Protein AF-A0A3B0C350-F1 (afdb_monomer)

Secondary structure (DSSP, 8-state):
----HHHHHHHHHHHHHHHHHHHHHHHH--SHHHHHHHHHHHHHHHHHHHHHHHHHHHHHHHHHHH-TTGGGGGG--

Radius of gyration: 18.23 Å; Cα contacts (8 Å, |Δi|>4): 22; chains: 1; bounding box: 50×17×47 Å

Nearest PDB structures (foldseek):
  7abi-assembly1_4  TM=3.586E-01  e=5.684E+00  Homo sapiens
  6qx9-assembly1_A3  TM=3.586E-01  e=6.489E+00  Homo sapiens

Solvent-accessible surface area (backbone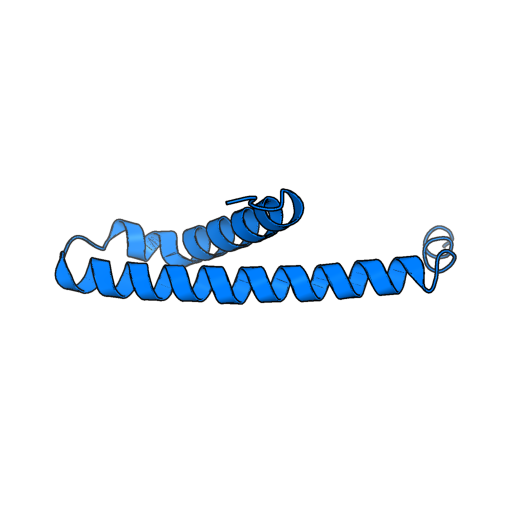 atoms only — not comparable to full-atom values): 4523 Å² total; per-residue (Å²): 132,90,74,58,70,79,54,52,60,35,45,51,54,18,44,52,52,50,49,62,77,38,46,72,58,65,75,65,57,79,51,75,73,62,38,54,57,48,51,53,52,50,55,52,52,23,51,56,43,19,55,48,49,47,52,52,48,56,49,52,52,50,52,48,72,74,41,73,69,70,76,70,68,84,78,76,132

Sequence (77 aa):
MDVNHENERFFELAIQTVLHNNKHRLALSSENGERDLFLQNMSREILEKAQTFKRITDTAIREMESNPDAWQWEGTR

Organism: NCBI:txid400777

pLDDT: mean 75.03, std 13.2, range [39.41, 89.19]

Foldseek 3Di:
DCPPVVLVVLLVVLLVVLCVVCVVVVVVPPDPVVVVVVVVVSVVSSVVSSVVVVVVVVVVVVVCVVCVPPVVPVPDD

Mean predicted aligned error: 10.92 Å

Structure (mmCIF, N/CA/C/O backbone):
data_AF-A0A3B0C350-F1
#
_entry.id   AF-A0A3B0C350-F1
#
loop_
_atom_site.group_PDB
_atom_site.id
_atom_site.type_symbol
_atom_site.label_atom_id
_atom_site.label_alt_id
_atom_site.label_comp_id
_atom_site.label_asym_id
_atom_site.label_entity_id
_atom_site.label_seq_id
_atom_site.pdbx_PDB_ins_code
_atom_site.Cartn_x
_atom_site.Cartn_y
_atom_site.Cartn_z
_atom_site.occupancy
_atom_site.B_iso_or_equiv
_atom_site.auth_seq_id
_atom_site.auth_comp_id
_atom_site.auth_asym_id
_atom_site.auth_atom_id
_atom_site.pdbx_PDB_model_num
ATOM 1 N N . MET A 1 1 ? -15.945 -12.143 -8.019 1.00 39.41 1 MET A N 1
ATOM 2 C CA . MET A 1 1 ? -14.993 -11.016 -8.063 1.00 39.41 1 MET A CA 1
ATOM 3 C C . MET A 1 1 ? -13.656 -11.627 -8.396 1.00 39.41 1 MET A C 1
ATOM 5 O O . MET A 1 1 ? -13.152 -12.384 -7.582 1.00 39.41 1 MET A O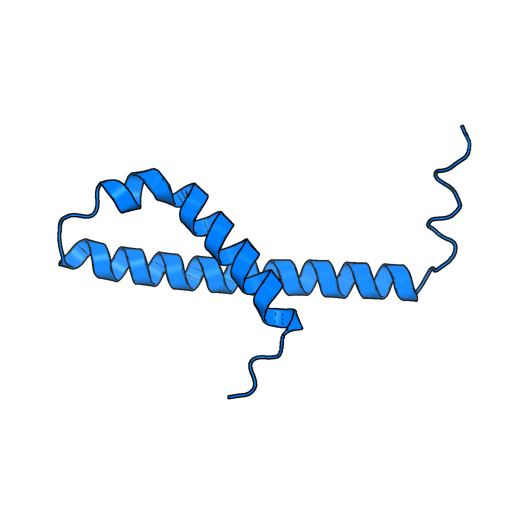 1
ATOM 9 N N . ASP A 1 2 ? -13.178 -11.404 -9.615 1.00 44.66 2 ASP A N 1
ATOM 10 C CA . ASP A 1 2 ? -11.911 -11.952 -10.095 1.00 44.66 2 ASP A CA 1
ATOM 11 C C . ASP A 1 2 ? -10.786 -11.080 -9.520 1.00 44.66 2 ASP A C 1
ATOM 13 O O . ASP A 1 2 ? -10.519 -9.975 -10.001 1.00 44.66 2 ASP A O 1
ATOM 17 N N . VAL A 1 3 ? -10.236 -11.489 -8.376 1.00 50.62 3 VAL A N 1
ATOM 18 C CA . VAL A 1 3 ? -9.090 -10.806 -7.772 1.00 50.62 3 VAL A CA 1
ATOM 19 C C . VAL A 1 3 ? -7.877 -11.270 -8.563 1.00 50.62 3 VAL A C 1
ATOM 21 O O . VAL A 1 3 ? -7.361 -12.357 -8.355 1.00 50.62 3 VAL A O 1
ATOM 24 N N . ASN A 1 4 ? -7.491 -10.458 -9.543 1.00 59.06 4 ASN A N 1
ATOM 25 C CA . ASN A 1 4 ? -6.352 -10.695 -10.422 1.00 59.06 4 ASN A CA 1
ATOM 26 C C . ASN A 1 4 ? -5.115 -11.090 -9.581 1.00 59.06 4 ASN A C 1
ATOM 28 O O . ASN A 1 4 ? -4.651 -10.261 -8.793 1.00 59.06 4 ASN A O 1
ATOM 32 N N . HIS A 1 5 ? -4.609 -12.324 -9.714 1.00 61.25 5 HIS A N 1
ATOM 33 C CA . HIS A 1 5 ? -3.547 -12.896 -8.861 1.00 61.25 5 HIS A CA 1
ATOM 34 C C . HIS A 1 5 ? -2.283 -12.021 -8.769 1.00 61.25 5 HIS A C 1
ATOM 36 O O . HIS A 1 5 ? -1.587 -12.023 -7.756 1.00 61.25 5 HIS A O 1
ATOM 42 N N . GLU A 1 6 ? -2.000 -11.206 -9.786 1.00 62.91 6 GLU A N 1
ATOM 43 C CA . GLU A 1 6 ? -0.885 -10.250 -9.771 1.00 62.91 6 GLU A CA 1
ATOM 44 C C . GLU A 1 6 ? -1.035 -9.169 -8.691 1.00 62.91 6 GLU A C 1
ATOM 46 O O . GLU A 1 6 ? -0.051 -8.734 -8.095 1.00 62.91 6 GLU A O 1
ATOM 51 N N . ASN A 1 7 ? -2.268 -8.761 -8.382 1.00 66.19 7 ASN A N 1
ATOM 52 C CA . ASN A 1 7 ? -2.527 -7.772 -7.342 1.00 66.19 7 ASN A CA 1
ATOM 53 C C . ASN A 1 7 ? -2.361 -8.355 -5.931 1.00 66.19 7 ASN A C 1
ATOM 55 O O . ASN A 1 7 ? -2.044 -7.607 -5.005 1.00 66.19 7 ASN A O 1
ATOM 59 N N . GLU A 1 8 ? -2.555 -9.666 -5.752 1.00 76.06 8 GLU A N 1
ATOM 60 C CA . GLU A 1 8 ? -2.506 -10.317 -4.435 1.00 76.06 8 GLU A CA 1
ATOM 61 C C . GLU A 1 8 ? -1.134 -10.166 -3.780 1.00 76.06 8 GLU A C 1
ATOM 63 O O . GLU A 1 8 ? -1.059 -9.839 -2.598 1.00 76.06 8 GLU A O 1
ATOM 68 N N . ARG A 1 9 ? -0.049 -10.277 -4.557 1.00 78.44 9 ARG A N 1
ATOM 69 C CA . ARG A 1 9 ? 1.320 -10.121 -4.042 1.00 78.44 9 ARG A CA 1
ATOM 70 C C . ARG A 1 9 ? 1.608 -8.697 -3.553 1.00 78.44 9 ARG A C 1
ATOM 72 O O . ARG A 1 9 ? 2.286 -8.514 -2.542 1.00 78.44 9 ARG A O 1
ATOM 79 N N . PHE A 1 10 ? 1.090 -7.676 -4.239 1.00 80.50 10 PHE A N 1
ATOM 80 C CA . PHE A 1 10 ? 1.259 -6.281 -3.811 1.00 80.50 10 PHE A CA 1
ATOM 81 C C . PHE A 1 10 ? 0.428 -5.962 -2.575 1.00 80.50 10 PHE A C 1
ATOM 83 O O . PHE A 1 10 ? 0.899 -5.253 -1.682 1.00 80.50 10 PHE A O 1
ATOM 90 N N . PHE A 1 11 ? -0.789 -6.506 -2.505 1.00 77.94 11 PHE A N 1
ATOM 91 C CA . PHE A 1 11 ? -1.611 -6.403 -1.309 1.00 77.94 11 PHE A CA 1
ATOM 92 C C . PHE A 1 11 ? -0.957 -7.111 -0.127 1.00 77.94 11 PHE A C 1
ATOM 94 O O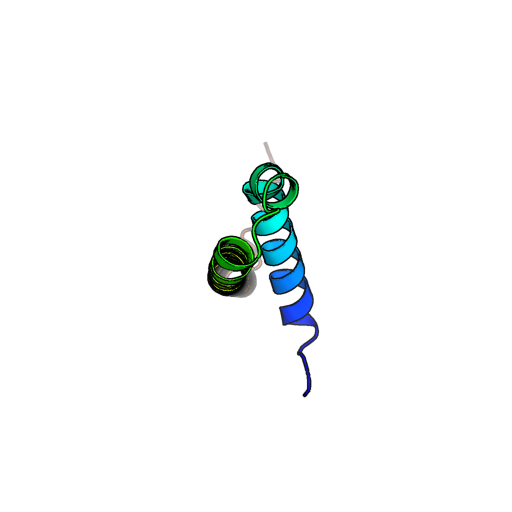 . PHE A 1 11 ? -0.882 -6.519 0.945 1.00 77.94 11 PHE A O 1
ATOM 101 N N . GLU A 1 12 ? -0.412 -8.312 -0.315 1.00 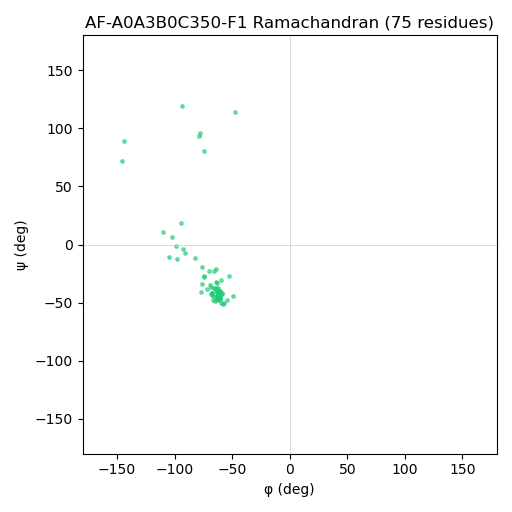83.38 12 GLU A N 1
ATOM 102 C CA . GLU A 1 12 ? 0.301 -9.043 0.732 1.00 83.38 12 GLU A CA 1
ATOM 103 C C . GLU A 1 12 ? 1.475 -8.224 1.291 1.00 83.38 12 GLU A C 1
ATOM 105 O O . GLU A 1 12 ? 1.559 -8.012 2.503 1.00 83.38 12 GLU A O 1
ATOM 110 N N . LEU A 1 13 ? 2.333 -7.681 0.421 1.00 83.38 13 LEU A N 1
ATOM 111 C CA . LEU A 1 13 ? 3.492 -6.886 0.839 1.00 83.38 13 LEU A CA 1
ATOM 112 C C . LEU A 1 13 ? 3.078 -5.601 1.578 1.00 83.38 13 LEU A C 1
ATOM 114 O O . LEU A 1 13 ? 3.682 -5.220 2.587 1.00 83.38 13 LEU A O 1
ATOM 118 N N . ALA A 1 14 ? 2.028 -4.931 1.098 1.00 81.69 14 ALA A N 1
ATOM 119 C CA . ALA A 1 14 ? 1.484 -3.739 1.737 1.00 81.69 14 ALA A CA 1
ATOM 120 C C . ALA A 1 14 ? 0.884 -4.055 3.116 1.00 81.69 14 ALA A C 1
ATOM 122 O O . ALA A 1 14 ? 1.183 -3.353 4.084 1.00 81.69 14 ALA A O 1
ATOM 123 N N . ILE A 1 15 ? 0.107 -5.139 3.226 1.00 84.56 15 ILE A N 1
ATOM 124 C CA . ILE A 1 15 ? -0.463 -5.624 4.490 1.00 84.56 15 ILE A CA 1
ATOM 125 C C . ILE A 1 15 ? 0.658 -5.920 5.488 1.00 84.56 15 ILE A C 1
ATOM 127 O O . ILE A 1 15 ? 0.638 -5.396 6.601 1.00 84.56 15 ILE A O 1
ATOM 131 N N . GLN A 1 16 ? 1.667 -6.698 5.088 1.00 85.31 16 GLN A N 1
ATOM 132 C CA . GLN A 1 16 ? 2.800 -7.047 5.949 1.00 85.31 16 GLN A CA 1
ATOM 133 C C . GLN A 1 16 ? 3.557 -5.805 6.433 1.00 85.31 16 GLN A C 1
ATOM 135 O O . GLN A 1 16 ? 3.878 -5.704 7.617 1.00 85.31 16 GLN A O 1
ATOM 140 N N . THR A 1 17 ? 3.783 -4.828 5.550 1.00 84.81 17 THR A N 1
ATOM 141 C CA . THR A 1 17 ? 4.475 -3.576 5.893 1.00 84.81 17 THR A CA 1
ATOM 142 C C . THR A 1 17 ? 3.699 -2.771 6.936 1.00 84.81 17 THR A C 1
ATOM 144 O O . THR A 1 17 ? 4.267 -2.330 7.936 1.00 84.81 17 THR A O 1
ATOM 147 N N . VAL A 1 18 ? 2.390 -2.590 6.738 1.00 86.81 18 VAL A N 1
ATOM 148 C CA . VAL A 1 18 ? 1.561 -1.819 7.676 1.00 86.81 18 VAL A CA 1
ATOM 149 C C . VAL A 1 18 ? 1.430 -2.541 9.014 1.00 86.81 18 VAL A C 1
ATOM 151 O O . VAL A 1 18 ? 1.554 -1.896 10.056 1.00 86.81 18 VAL A O 1
ATOM 154 N N . LEU A 1 19 ? 1.243 -3.866 9.011 1.00 83.50 19 LEU A N 1
ATOM 155 C CA . LEU A 1 19 ? 1.208 -4.674 10.234 1.00 83.50 19 LEU A CA 1
ATOM 156 C C . LEU A 1 19 ? 2.525 -4.584 11.007 1.00 83.50 19 LEU A C 1
ATOM 158 O O . LEU A 1 19 ? 2.503 -4.419 12.226 1.00 83.50 19 LEU A O 1
ATOM 162 N N . HIS A 1 20 ? 3.662 -4.661 10.312 1.00 83.69 20 HIS A N 1
ATOM 163 C CA . HIS A 1 20 ? 4.977 -4.539 10.930 1.00 83.69 20 HIS A CA 1
ATOM 164 C C . HIS A 1 20 ? 5.142 -3.179 11.619 1.00 83.69 20 HIS A C 1
ATOM 166 O O . HIS A 1 20 ? 5.448 -3.125 12.810 1.00 83.69 20 HIS A O 1
ATOM 172 N N . ASN A 1 21 ? 4.845 -2.090 10.905 1.00 83.88 21 ASN A N 1
ATOM 173 C CA . ASN A 1 21 ? 4.981 -0.726 11.423 1.00 83.88 21 ASN A CA 1
ATOM 174 C C . ASN A 1 21 ? 4.046 -0.441 12.604 1.00 83.88 21 ASN A C 1
ATOM 176 O O . ASN A 1 21 ? 4.383 0.320 13.509 1.00 83.88 21 ASN A O 1
ATOM 180 N N . ASN A 1 22 ? 2.869 -1.065 12.611 1.00 80.44 22 ASN A N 1
ATOM 181 C CA . ASN A 1 22 ? 1.836 -0.818 13.610 1.00 80.44 22 ASN A CA 1
ATOM 182 C C . ASN A 1 22 ? 1.753 -1.905 14.697 1.00 80.44 22 ASN A C 1
ATOM 184 O O . ASN A 1 22 ? 0.873 -1.837 15.559 1.00 80.44 22 ASN A O 1
ATOM 188 N N . LYS A 1 23 ? 2.681 -2.873 14.721 1.00 80.56 23 LYS A N 1
ATOM 189 C CA . LYS A 1 23 ? 2.681 -4.035 15.631 1.00 80.56 23 LYS A CA 1
ATOM 190 C C . LYS A 1 23 ? 2.476 -3.660 17.102 1.00 80.56 23 LYS A C 1
ATOM 192 O O . LYS A 1 23 ? 1.693 -4.298 17.802 1.00 80.56 23 LYS A O 1
ATOM 197 N N . HIS A 1 24 ? 3.155 -2.616 17.574 1.00 79.50 24 HIS A N 1
ATOM 198 C CA . HIS A 1 24 ? 3.053 -2.165 18.966 1.00 79.50 24 HIS A CA 1
ATOM 199 C C . HIS A 1 24 ? 1.682 -1.562 19.296 1.00 79.50 24 HIS A C 1
ATOM 201 O O . HIS A 1 24 ? 1.156 -1.781 20.381 1.00 79.50 24 HIS A O 1
ATOM 207 N N . ARG A 1 25 ? 1.074 -0.845 18.347 1.00 75.19 25 ARG A N 1
ATOM 208 C CA . ARG A 1 25 ? -0.239 -0.203 18.517 1.00 75.19 25 ARG A CA 1
ATOM 209 C C . ARG A 1 25 ? -1.385 -1.210 18.425 1.00 75.19 25 ARG A C 1
ATOM 211 O O . ARG A 1 25 ? -2.363 -1.091 19.157 1.00 75.19 25 ARG A O 1
ATOM 218 N N . LEU A 1 26 ? -1.221 -2.236 17.587 1.00 72.25 26 LEU A N 1
ATOM 219 C CA . LEU A 1 26 ? -2.115 -3.396 17.518 1.00 72.25 26 LEU A CA 1
ATOM 220 C C . LEU A 1 26 ? -2.160 -4.159 18.847 1.00 72.25 26 LEU A C 1
ATOM 222 O O . LEU A 1 26 ? -3.234 -4.567 19.271 1.00 72.25 26 LEU A O 1
ATOM 226 N N . ALA A 1 27 ? -1.013 -4.315 19.515 1.00 71.38 27 ALA A N 1
ATOM 227 C CA . ALA A 1 27 ? -0.929 -5.005 20.802 1.00 71.38 27 ALA A CA 1
ATOM 228 C C . ALA A 1 27 ? -1.578 -4.228 21.965 1.00 71.38 27 ALA A C 1
ATOM 230 O O . ALA A 1 27 ? -1.943 -4.835 22.967 1.00 71.38 27 ALA A O 1
ATOM 231 N N . LEU A 1 28 ? -1.715 -2.904 21.837 1.00 70.50 28 LEU A N 1
ATOM 232 C CA . LEU A 1 28 ? -2.210 -2.010 22.891 1.00 70.50 28 LEU A CA 1
ATOM 233 C C . LEU A 1 28 ? -3.657 -1.531 22.669 1.00 70.50 28 LEU A C 1
ATOM 235 O O . LEU A 1 28 ? -4.249 -0.956 23.578 1.00 70.50 28 LEU A O 1
ATOM 239 N N . SER A 1 29 ? -4.247 -1.771 21.492 1.00 65.44 29 SER A N 1
ATOM 240 C CA . SER A 1 29 ? -5.625 -1.365 21.171 1.00 65.44 29 SER A CA 1
ATOM 241 C C . SER A 1 29 ? -6.658 -2.256 21.874 1.00 65.44 29 SER A C 1
ATOM 243 O O . SER A 1 29 ? -7.199 -3.184 21.273 1.00 65.44 29 SER A O 1
ATOM 245 N N . SER A 1 30 ? -6.928 -1.980 23.154 1.00 59.62 30 SER A N 1
ATOM 246 C CA . SER A 1 30 ? -7.979 -2.651 23.938 1.00 59.62 30 SER A CA 1
ATOM 247 C C . SER A 1 30 ? -9.295 -1.862 24.021 1.00 59.62 30 SER A C 1
ATOM 249 O O . SER A 1 30 ? -10.301 -2.432 24.442 1.00 59.62 30 SER A O 1
ATOM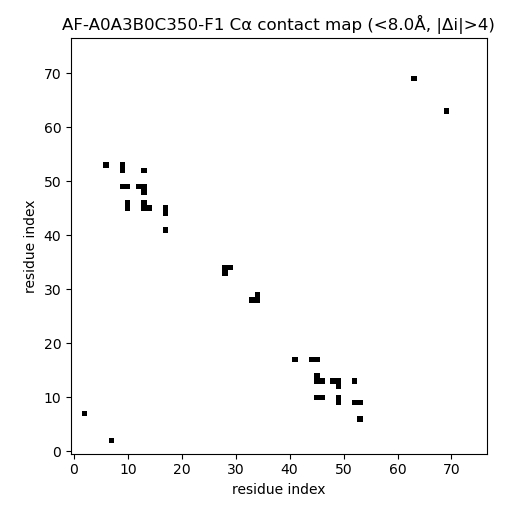 251 N N . GLU A 1 31 ? -9.327 -0.583 23.630 1.00 65.81 31 GLU A N 1
ATOM 252 C CA . GLU A 1 31 ? -10.548 0.234 23.679 1.00 65.81 31 GLU A CA 1
ATOM 253 C C . GLU A 1 31 ? -11.299 0.194 22.340 1.00 65.81 31 GLU A C 1
ATOM 255 O O . GLU A 1 31 ? -10.774 0.572 21.292 1.00 65.81 31 GLU A O 1
ATOM 260 N N . ASN A 1 32 ? -12.545 -0.290 22.372 1.00 62.47 32 ASN A N 1
ATOM 261 C CA . ASN A 1 32 ? -13.312 -0.637 21.169 1.00 62.47 32 ASN A CA 1
ATOM 262 C C . ASN A 1 32 ? -13.544 0.544 20.203 1.00 62.47 32 ASN A C 1
ATOM 264 O O . ASN A 1 32 ? -13.599 0.319 19.000 1.00 62.47 32 ASN A O 1
ATOM 268 N N . GLY A 1 33 ? -13.641 1.787 20.690 1.00 66.62 33 GLY A N 1
ATOM 269 C CA . GLY A 1 33 ? -13.873 2.963 19.835 1.00 66.62 33 GLY A CA 1
ATOM 270 C C . GLY A 1 33 ? -12.631 3.439 19.072 1.00 66.62 33 GLY A C 1
ATOM 271 O O . GLY A 1 33 ? -12.708 3.763 17.888 1.00 66.62 33 GLY A O 1
ATOM 272 N N . GLU A 1 34 ? -11.465 3.443 19.721 1.00 68.75 34 GLU A N 1
ATOM 273 C CA . GLU A 1 34 ? -10.201 3.830 19.077 1.00 68.75 34 GLU A CA 1
ATOM 274 C C . GLU A 1 34 ? -9.689 2.744 18.126 1.00 68.75 34 GLU A C 1
ATOM 276 O O . GLU A 1 34 ? -9.038 3.040 17.120 1.00 68.75 34 GLU A O 1
ATOM 281 N N . ARG A 1 35 ? -10.040 1.484 18.409 1.00 74.88 35 ARG A N 1
ATOM 282 C CA . ARG A 1 35 ? -9.675 0.327 17.593 1.00 74.88 35 ARG A CA 1
ATOM 283 C C . ARG A 1 35 ? -10.260 0.395 16.183 1.00 74.88 35 ARG A C 1
ATOM 285 O O . ARG A 1 35 ? -9.528 0.143 15.230 1.00 74.88 35 ARG A O 1
ATOM 292 N N . ASP A 1 36 ? -11.528 0.765 16.027 1.00 76.81 36 ASP A N 1
ATOM 293 C CA . ASP A 1 36 ? -12.172 0.816 14.706 1.00 76.81 36 ASP A CA 1
ATOM 294 C C . ASP A 1 36 ? -11.583 1.921 13.823 1.00 76.81 36 ASP A C 1
ATOM 296 O O . ASP A 1 36 ? -11.267 1.688 12.654 1.00 76.81 36 ASP A O 1
ATOM 300 N N . LEU A 1 37 ? -11.350 3.109 14.392 1.00 81.12 37 LEU A N 1
ATOM 301 C CA . LEU A 1 37 ? -10.694 4.210 13.684 1.00 81.12 37 LEU A CA 1
ATOM 302 C C . LEU A 1 37 ? -9.254 3.842 13.297 1.00 81.12 37 LEU A C 1
ATOM 304 O O . LEU A 1 37 ? -8.800 4.132 12.189 1.00 81.12 37 LEU A O 1
ATOM 308 N N . PHE A 1 38 ? -8.532 3.171 14.193 1.00 82.12 38 PHE A N 1
ATOM 309 C CA . PHE A 1 38 ? -7.184 2.686 13.924 1.00 82.12 38 PHE A CA 1
ATOM 310 C C . PHE A 1 38 ? -7.155 1.648 12.793 1.00 82.12 38 PHE A C 1
ATOM 312 O O . PHE A 1 38 ? -6.336 1.769 11.881 1.00 82.12 38 PHE A O 1
ATOM 319 N N . LEU A 1 39 ? -8.081 0.685 12.789 1.00 82.25 39 LEU A N 1
ATOM 320 C CA . LEU A 1 39 ? -8.207 -0.307 11.718 1.00 82.25 39 LEU A CA 1
ATOM 321 C C . LEU A 1 39 ? -8.589 0.336 10.376 1.00 82.25 39 LEU A C 1
ATOM 323 O O . LEU A 1 39 ? -8.045 -0.054 9.343 1.00 82.25 39 LEU A O 1
ATOM 327 N N . GLN A 1 40 ? -9.464 1.348 10.372 1.00 84.19 40 GLN A N 1
ATOM 328 C CA . GLN A 1 40 ? -9.786 2.122 9.165 1.00 84.19 40 GLN A CA 1
ATOM 329 C C . GLN A 1 40 ? -8.584 2.913 8.630 1.00 84.19 40 GLN A C 1
ATOM 331 O O . GLN A 1 40 ? -8.384 3.005 7.418 1.00 84.19 40 GLN A O 1
ATOM 336 N N . ASN A 1 41 ? -7.765 3.480 9.514 1.00 86.56 41 ASN A N 1
ATOM 337 C CA . ASN A 1 41 ? -6.547 4.176 9.104 1.00 86.56 41 ASN A CA 1
ATOM 338 C C . ASN A 1 41 ? -5.518 3.196 8.530 1.00 86.56 41 ASN A C 1
ATOM 340 O O . ASN A 1 41 ? -4.927 3.466 7.487 1.00 86.56 41 ASN A O 1
ATOM 344 N N . MET A 1 42 ? -5.363 2.027 9.155 1.00 86.56 42 MET A N 1
ATOM 345 C CA . MET A 1 42 ? -4.510 0.959 8.639 1.00 86.56 42 MET A CA 1
ATOM 346 C C . MET A 1 42 ? -4.965 0.454 7.268 1.00 86.56 42 MET A C 1
ATOM 348 O O . MET A 1 42 ? -4.130 0.267 6.388 1.00 86.56 42 MET A O 1
ATOM 352 N N . SER A 1 43 ? -6.267 0.239 7.056 1.00 85.50 43 SER A N 1
ATOM 353 C CA . SER A 1 43 ? -6.771 -0.244 5.764 1.00 85.50 43 SER A CA 1
ATOM 354 C C . SER A 1 43 ? -6.519 0.762 4.638 1.00 85.50 43 SER A C 1
ATOM 356 O O . SER A 1 43 ? -6.138 0.367 3.534 1.00 85.50 43 SER A O 1
ATOM 358 N N . ARG A 1 44 ? -6.639 2.063 4.930 1.00 88.56 44 ARG A N 1
ATOM 359 C CA . ARG A 1 44 ? -6.261 3.137 4.004 1.00 88.56 44 ARG A CA 1
ATOM 360 C C . ARG A 1 44 ? -4.767 3.116 3.688 1.00 88.56 44 ARG A C 1
ATOM 362 O O . ARG A 1 44 ? -4.400 3.155 2.518 1.00 88.56 44 ARG A O 1
ATOM 369 N N . GLU A 1 45 ? -3.921 2.991 4.710 1.00 88.75 45 GLU A N 1
ATOM 370 C CA . GLU A 1 45 ? -2.465 2.936 4.537 1.00 88.75 45 GLU A CA 1
ATOM 371 C C . GLU A 1 45 ? -2.038 1.727 3.684 1.00 88.75 45 GLU A C 1
ATOM 373 O O . GLU A 1 45 ? -1.172 1.842 2.814 1.00 88.75 45 GLU A O 1
ATOM 378 N N . ILE A 1 46 ? -2.682 0.571 3.880 1.00 89.06 46 ILE A N 1
ATOM 379 C CA . ILE A 1 46 ? -2.454 -0.634 3.071 1.00 89.06 46 ILE A CA 1
ATOM 380 C C . ILE A 1 46 ? -2.792 -0.363 1.603 1.00 89.06 46 ILE A C 1
ATOM 382 O O . ILE A 1 46 ? -2.002 -0.701 0.721 1.00 89.06 46 ILE A O 1
ATOM 386 N N . LEU A 1 47 ? -3.939 0.267 1.330 1.00 87.00 47 LEU A N 1
ATOM 387 C CA . LEU A 1 47 ? -4.361 0.571 -0.035 1.00 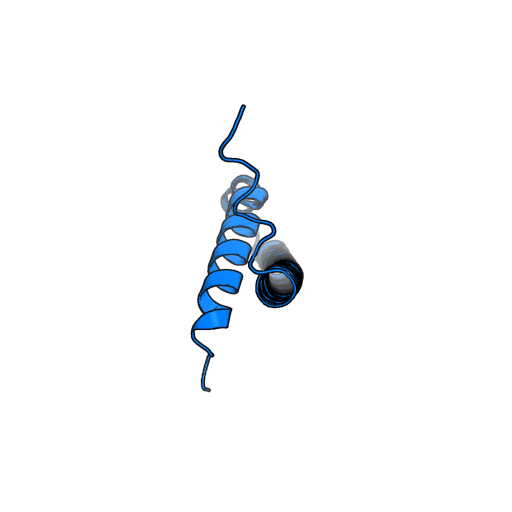87.00 47 LEU A CA 1
ATOM 388 C C . LEU A 1 47 ? -3.379 1.521 -0.737 1.00 87.00 47 LEU A C 1
ATOM 390 O O . LEU A 1 47 ? -2.975 1.259 -1.870 1.00 87.00 47 LEU A O 1
ATOM 394 N N . GLU A 1 48 ? -2.958 2.591 -0.061 1.00 87.75 48 GLU A N 1
ATOM 395 C CA . GLU A 1 48 ? -2.003 3.567 -0.600 1.00 87.75 48 GLU A CA 1
ATOM 396 C C . GLU A 1 48 ? -0.639 2.927 -0.908 1.00 87.75 48 GLU A C 1
ATOM 398 O O . GLU A 1 48 ? -0.056 3.154 -1.977 1.00 87.75 48 GLU A O 1
ATOM 403 N N . LYS A 1 49 ? -0.139 2.068 -0.010 1.00 87.19 49 LYS A N 1
ATOM 404 C CA . LYS A 1 49 ? 1.119 1.339 -0.230 1.00 87.19 49 LYS A CA 1
ATOM 405 C C . LYS A 1 49 ? 1.004 0.319 -1.358 1.00 87.19 49 LYS A C 1
ATOM 407 O O . LYS A 1 49 ? 1.904 0.258 -2.191 1.00 87.19 49 LYS A O 1
ATOM 412 N N . ALA A 1 50 ? -0.099 -0.425 -1.446 1.00 86.75 50 ALA A N 1
ATOM 413 C CA . ALA A 1 50 ? -0.325 -1.382 -2.531 1.00 86.75 50 ALA A CA 1
ATOM 414 C C . ALA A 1 50 ? -0.348 -0.688 -3.904 1.00 86.75 50 ALA A C 1
ATOM 416 O O . ALA A 1 50 ? 0.306 -1.142 -4.842 1.00 86.75 50 ALA A O 1
ATOM 417 N N . GLN A 1 51 ? -1.030 0.459 -4.013 1.00 86.81 51 GLN A N 1
ATOM 418 C CA . GLN A 1 51 ? -1.039 1.270 -5.236 1.00 86.81 51 GLN A CA 1
ATOM 419 C C . GLN A 1 51 ? 0.355 1.796 -5.596 1.00 86.81 51 GLN A C 1
ATOM 421 O O . GLN A 1 51 ? 0.711 1.855 -6.774 1.00 86.81 51 GLN A O 1
ATOM 426 N N . THR A 1 52 ? 1.146 2.167 -4.589 1.00 88.62 52 THR A N 1
ATOM 427 C CA . THR A 1 52 ? 2.527 2.622 -4.781 1.00 88.62 52 THR A CA 1
ATOM 428 C C . THR A 1 52 ? 3.416 1.490 -5.286 1.00 88.62 52 THR A C 1
ATOM 430 O O . THR A 1 52 ? 4.117 1.679 -6.277 1.00 88.62 52 THR A O 1
ATOM 433 N N . PHE A 1 53 ? 3.350 0.304 -4.673 1.00 85.69 53 PHE A N 1
ATOM 434 C CA . PHE A 1 53 ? 4.111 -0.860 -5.129 1.00 85.69 53 PHE A CA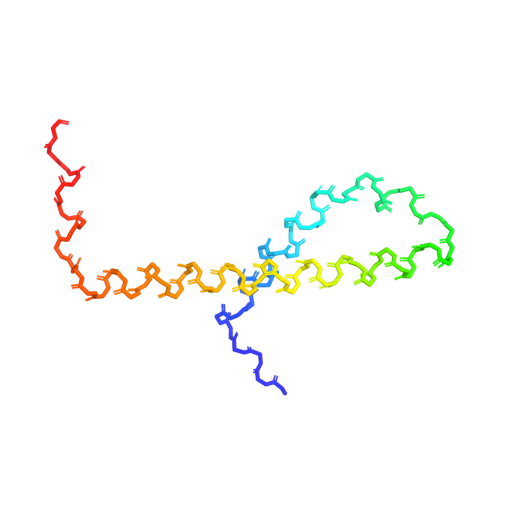 1
ATOM 435 C C . PHE A 1 53 ? 3.737 -1.264 -6.545 1.00 85.69 53 PHE A C 1
ATOM 437 O O . PHE A 1 53 ? 4.632 -1.419 -7.369 1.00 85.69 53 PHE A O 1
ATOM 444 N N . LYS A 1 54 ? 2.438 -1.321 -6.858 1.0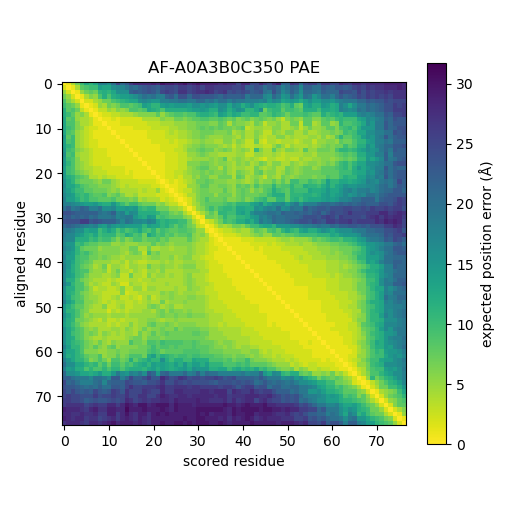0 86.56 54 LYS A N 1
ATOM 445 C CA . LYS A 1 54 ? 1.982 -1.588 -8.220 1.00 86.56 54 LYS A CA 1
ATOM 446 C C . LYS A 1 54 ? 2.604 -0.605 -9.213 1.00 86.56 54 LYS A C 1
ATOM 448 O O . LYS A 1 54 ? 3.157 -1.023 -10.216 1.00 86.56 54 LYS A O 1
ATOM 453 N N . ARG A 1 55 ? 2.581 0.699 -8.912 1.00 89.19 55 ARG A N 1
ATOM 454 C CA . ARG A 1 55 ? 3.159 1.723 -9.794 1.00 89.19 55 ARG A CA 1
ATOM 455 C C . ARG A 1 55 ? 4.663 1.541 -9.991 1.00 89.19 55 ARG A C 1
ATOM 457 O O . ARG A 1 55 ? 5.133 1.657 -11.113 1.00 89.19 55 ARG A O 1
ATOM 464 N N . ILE A 1 56 ? 5.407 1.277 -8.917 1.00 86.62 56 ILE A N 1
ATOM 465 C CA . ILE A 1 56 ? 6.855 1.038 -8.992 1.00 86.62 56 ILE A CA 1
ATOM 466 C C . ILE A 1 56 ? 7.137 -0.196 -9.852 1.00 86.62 56 ILE A C 1
ATOM 468 O O . ILE A 1 56 ? 8.005 -0.146 -10.717 1.00 86.62 56 ILE A O 1
ATOM 472 N N . THR A 1 57 ? 6.393 -1.283 -9.646 1.00 85.62 57 THR A N 1
ATOM 473 C CA . THR A 1 57 ? 6.570 -2.516 -10.414 1.00 85.62 57 THR A CA 1
ATOM 474 C C . THR A 1 57 ? 6.164 -2.350 -11.875 1.00 85.62 57 THR A C 1
ATOM 476 O O . THR A 1 57 ? 6.922 -2.765 -12.742 1.00 85.62 57 THR A O 1
ATOM 479 N N . ASP A 1 58 ? 5.051 -1.675 -12.165 1.00 87.31 58 ASP A N 1
ATOM 480 C CA . ASP A 1 58 ? 4.632 -1.348 -13.533 1.00 87.31 58 ASP A CA 1
ATOM 481 C C . ASP A 1 58 ? 5.710 -0.517 -14.252 1.00 87.31 58 ASP A C 1
ATOM 483 O O . ASP A 1 58 ? 6.008 -0.762 -15.421 1.00 87.31 58 ASP A O 1
ATOM 487 N N . THR A 1 59 ? 6.322 0.454 -13.562 1.00 88.75 59 THR A N 1
ATOM 488 C CA . THR A 1 59 ? 7.439 1.240 -14.109 1.00 88.75 59 THR A CA 1
ATOM 489 C C . THR A 1 59 ? 8.666 0.368 -14.360 1.00 88.75 59 THR A C 1
ATOM 491 O O . THR A 1 59 ? 9.211 0.411 -15.457 1.00 88.75 59 THR A O 1
ATOM 494 N N . ALA A 1 60 ? 9.069 -0.456 -13.390 1.00 84.44 60 ALA A N 1
ATOM 495 C CA . ALA A 1 60 ? 10.230 -1.334 -13.526 1.00 84.44 60 ALA A CA 1
ATOM 496 C C . ALA A 1 60 ? 10.060 -2.340 -14.678 1.00 84.44 60 ALA A C 1
ATOM 498 O O . ALA A 1 60 ? 10.984 -2.529 -15.463 1.00 84.44 60 ALA A O 1
ATOM 499 N N . ILE A 1 61 ? 8.870 -2.933 -14.830 1.00 85.69 61 ILE A N 1
ATOM 500 C CA . ILE A 1 61 ? 8.551 -3.838 -15.944 1.00 85.69 61 ILE A CA 1
ATOM 501 C C . ILE A 1 61 ? 8.680 -3.102 -17.280 1.00 85.69 61 ILE A C 1
ATOM 503 O O . ILE A 1 61 ? 9.363 -3.589 -18.176 1.00 85.69 61 ILE A O 1
ATOM 507 N N . ARG A 1 62 ? 8.098 -1.902 -17.407 1.00 85.25 62 ARG A N 1
ATOM 508 C CA . ARG A 1 62 ? 8.208 -1.103 -18.640 1.00 85.25 62 ARG A CA 1
ATOM 509 C C . ARG A 1 62 ? 9.651 -0.747 -18.974 1.00 85.25 62 ARG A C 1
ATOM 511 O O . ARG A 1 62 ? 10.031 -0.796 -20.139 1.00 85.25 62 ARG A O 1
ATOM 518 N N . GLU A 1 63 ? 10.450 -0.386 -17.974 1.00 83.06 63 GLU A N 1
ATOM 519 C CA . GLU A 1 63 ? 11.872 -0.093 -18.166 1.00 83.06 63 GLU A CA 1
ATOM 520 C C . GLU A 1 63 ? 12.633 -1.338 -18.646 1.00 83.06 63 GLU A C 1
ATOM 522 O O . GLU A 1 63 ? 13.376 -1.247 -19.624 1.00 83.06 63 GLU A O 1
ATOM 527 N N . MET A 1 64 ? 12.374 -2.507 -18.048 1.00 76.62 64 MET A N 1
ATOM 528 C CA . MET A 1 64 ? 12.948 -3.791 -18.473 1.00 76.62 64 MET A CA 1
ATOM 529 C C . MET A 1 64 ? 12.554 -4.172 -19.907 1.00 76.62 64 MET A C 1
ATOM 531 O O . MET A 1 64 ? 13.402 -4.620 -20.674 1.00 76.62 64 MET A O 1
ATOM 535 N N . GLU A 1 65 ? 11.292 -3.972 -20.289 1.00 81.81 65 GLU A N 1
ATOM 536 C CA . GLU A 1 65 ? 10.801 -4.246 -21.646 1.00 81.81 65 GLU A CA 1
ATOM 537 C C . GLU A 1 65 ? 11.363 -3.260 -22.680 1.00 81.81 65 GLU A C 1
ATOM 539 O O . GLU A 1 65 ? 11.627 -3.635 -23.822 1.00 81.81 65 GLU A O 1
ATOM 544 N N . SER A 1 66 ? 11.568 -1.999 -22.288 1.00 78.88 66 SER A N 1
ATOM 545 C CA . SER A 1 66 ? 12.087 -0.946 -23.169 1.00 78.88 66 SER A CA 1
ATOM 546 C C . SER A 1 66 ? 13.595 -1.030 -23.421 1.00 78.88 66 SER A C 1
ATOM 548 O O . SER A 1 66 ? 14.076 -0.446 -24.393 1.00 78.88 66 SER A O 1
ATOM 550 N N . ASN A 1 67 ? 14.344 -1.735 -22.566 1.00 64.12 67 ASN A N 1
ATOM 551 C CA . ASN A 1 67 ? 15.798 -1.834 -22.667 1.00 64.12 67 ASN A CA 1
ATOM 552 C C . ASN A 1 67 ? 16.318 -3.221 -22.222 1.00 64.12 67 ASN A C 1
ATOM 554 O O . ASN A 1 67 ? 16.929 -3.347 -21.156 1.00 64.12 67 ASN A O 1
ATOM 558 N N . PRO A 1 68 ? 16.094 -4.277 -23.030 1.00 60.12 68 PRO A N 1
ATOM 559 C CA . PRO A 1 68 ? 16.456 -5.653 -22.671 1.00 60.12 68 PRO A CA 1
ATOM 560 C C . PRO A 1 68 ? 17.972 -5.876 -22.497 1.00 60.12 68 PRO A C 1
ATOM 562 O O . PRO A 1 68 ? 18.372 -6.800 -21.790 1.00 60.12 68 PRO A O 1
ATOM 565 N N . ASP A 1 69 ? 18.815 -5.006 -23.068 1.00 59.56 69 ASP A N 1
ATOM 566 C CA . ASP A 1 69 ? 20.283 -5.090 -22.999 1.00 59.56 69 ASP A CA 1
ATOM 567 C C . ASP A 1 69 ? 20.903 -4.325 -21.810 1.00 59.56 69 ASP A C 1
ATOM 569 O O . ASP A 1 69 ? 22.100 -4.457 -21.541 1.00 59.56 69 ASP A O 1
ATOM 573 N N . ALA A 1 70 ? 20.119 -3.543 -21.053 1.00 56.81 70 ALA A N 1
ATOM 574 C CA . ALA A 1 70 ? 20.638 -2.744 -19.933 1.00 56.81 70 ALA A CA 1
ATOM 575 C C . ALA A 1 70 ? 21.172 -3.597 -18.768 1.00 56.81 70 ALA A C 1
ATOM 577 O O . ALA A 1 70 ? 22.026 -3.145 -18.009 1.00 56.81 70 ALA A O 1
ATOM 578 N N . TRP A 1 71 ? 20.719 -4.848 -18.654 1.00 55.50 71 TRP A N 1
ATOM 579 C CA . TRP A 1 71 ? 21.090 -5.756 -17.566 1.00 55.50 71 TRP A CA 1
ATOM 580 C C . TRP A 1 71 ? 22.291 -6.659 -17.886 1.00 55.50 71 TRP A C 1
ATOM 582 O O . TRP A 1 71 ? 22.749 -7.388 -17.010 1.00 55.50 71 TRP A O 1
ATOM 592 N N . GLN A 1 72 ? 22.843 -6.612 -19.108 1.00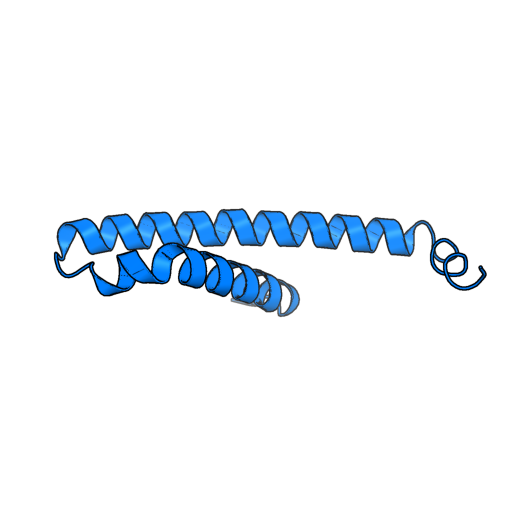 55.28 72 GLN A N 1
ATOM 593 C CA . GLN A 1 72 ? 24.053 -7.376 -19.457 1.00 55.28 72 GLN A CA 1
ATOM 594 C C . GLN A 1 72 ? 25.365 -6.693 -19.021 1.00 55.28 72 GLN A C 1
ATOM 596 O O . GLN A 1 72 ? 26.414 -7.335 -19.032 1.00 55.28 72 GLN A O 1
ATOM 601 N N . TRP A 1 73 ? 25.336 -5.424 -18.597 1.00 53.97 73 TRP A N 1
ATOM 602 C CA . TRP A 1 73 ? 26.553 -4.630 -18.361 1.00 53.97 73 TRP A CA 1
ATOM 603 C C . TRP A 1 73 ? 27.030 -4.525 -16.903 1.00 53.97 73 TRP A C 1
ATOM 605 O O . TRP A 1 73 ? 28.098 -3.964 -16.669 1.00 53.97 73 TRP A O 1
ATOM 615 N N . GLU A 1 74 ? 26.336 -5.119 -15.927 1.00 51.75 74 GLU A N 1
ATOM 616 C CA . GLU A 1 74 ? 26.801 -5.177 -14.522 1.00 51.75 74 GLU A CA 1
ATOM 617 C C . GLU A 1 74 ? 27.562 -6.476 -14.170 1.00 51.75 74 GLU A C 1
ATOM 619 O O . GLU A 1 74 ? 27.735 -6.820 -13.004 1.00 51.75 74 GLU A O 1
ATOM 624 N N . GLY A 1 75 ? 28.058 -7.199 -15.182 1.00 53.22 75 GLY A N 1
ATOM 625 C CA . GLY A 1 75 ? 28.823 -8.446 -15.029 1.00 53.22 75 GLY A CA 1
ATOM 626 C C . GLY A 1 75 ? 30.317 -8.370 -15.370 1.00 53.22 75 GLY A C 1
ATOM 627 O O . GLY A 1 75 ? 30.959 -9.413 -15.458 1.00 53.22 75 GLY A O 1
ATOM 628 N N . THR A 1 76 ? 30.893 -7.181 -15.577 1.00 51.50 76 THR A N 1
ATOM 629 C CA . THR A 1 76 ? 32.342 -7.041 -15.823 1.00 51.50 76 THR A CA 1
ATOM 630 C C . THR A 1 76 ? 32.905 -5.771 -15.193 1.00 51.50 76 THR A C 1
ATOM 632 O O . THR A 1 76 ? 32.996 -4.733 -15.849 1.00 51.50 76 THR A O 1
ATOM 635 N N . ARG A 1 77 ? 33.331 -5.872 -13.930 1.00 43.12 77 ARG A N 1
ATOM 636 C CA . ARG A 1 77 ? 34.589 -5.291 -13.437 1.00 43.12 77 ARG A CA 1
ATOM 637 C C . ARG A 1 77 ? 34.967 -5.839 -12.070 1.00 43.12 77 ARG A C 1
ATOM 639 O O . ARG A 1 77 ? 34.072 -5.922 -11.207 1.00 43.12 77 ARG A O 1
#